Protein AF-A0A420Z8B2-F1 (afdb_monomer_lite)

Sequence (106 aa):
MGGSMMEPVYSLMLQKLREYIHWGWRFVDAAERSADQGDPYSCCMEASWARERLNMALGIYYLMVDLGQEVPREVRGSLWALQRAVMRLYKNCGCWDAWARIGRKI

Secondary structure (DSSP, 8-state):
----THHHHHHHHHHHHHHHHHHHHHHHHHHHHHHHTT-HHHHHHHHHHHHHHHHHHHHHHHHHHHTTPPPPHHHHHHHHHHHHHHHHHHHHTTHHHHHHHHTT--

Foldseek 3Di:
DDDDPVVVVLVVLLVLLVVLLVLLVVLLVQLVVCLVVVNLPSNLVSLVSSVVSLVSNVVSVVVCVVVVHDHDPVSVVSSVVSVVSSVVSCVSSVNVVVVVVVVVVD

pLDDT: mean 89.08, std 14.98, range [45.62, 98.69]

Structure (mmCIF, N/CA/C/O backbone):
data_AF-A0A420Z8B2-F1
#
_entry.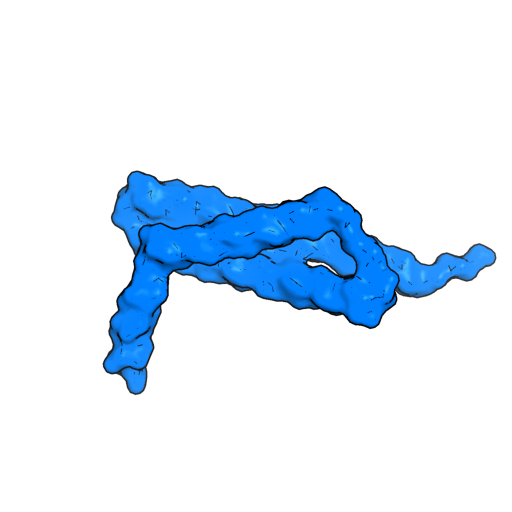id   AF-A0A420Z8B2-F1
#
loop_
_atom_site.group_PDB
_atom_site.id
_atom_site.type_symbol
_atom_site.label_atom_id
_atom_site.label_alt_id
_atom_site.label_comp_id
_atom_site.label_asym_id
_atom_site.label_entity_id
_atom_site.label_seq_id
_atom_site.pdbx_PDB_ins_code
_atom_site.Cartn_x
_atom_site.Cartn_y
_atom_site.Cartn_z
_atom_site.occupancy
_atom_site.B_iso_or_equiv
_atom_site.auth_seq_id
_atom_site.auth_comp_id
_atom_site.auth_asym_id
_atom_site.auth_atom_id
_atom_site.pdbx_PDB_model_num
ATOM 1 N N . MET A 1 1 ? -10.580 -5.616 38.206 1.00 45.62 1 MET A N 1
ATOM 2 C CA . MET A 1 1 ? -9.863 -5.053 37.042 1.00 45.62 1 MET A CA 1
ATOM 3 C C . MET A 1 1 ? -10.131 -5.956 35.846 1.00 45.62 1 MET A C 1
ATOM 5 O O . MET A 1 1 ? -9.443 -6.950 35.681 1.00 45.62 1 MET A O 1
ATOM 9 N N . GLY A 1 2 ? -11.205 -5.692 35.097 1.00 46.91 2 GLY A N 1
ATOM 10 C CA . GLY A 1 2 ? -11.571 -6.456 33.900 1.00 46.91 2 GLY A CA 1
ATOM 11 C C . GLY A 1 2 ? -11.084 -5.722 32.659 1.00 46.91 2 GLY A C 1
ATOM 12 O O . GLY A 1 2 ? -11.826 -4.923 32.101 1.00 46.91 2 GLY A O 1
ATOM 13 N N . GLY A 1 3 ? -9.826 -5.939 32.276 1.00 52.56 3 GLY A N 1
ATOM 14 C CA . GLY A 1 3 ? -9.333 -5.498 30.974 1.00 52.56 3 GLY A CA 1
ATOM 15 C C . GLY A 1 3 ? -10.037 -6.316 29.898 1.00 52.56 3 GLY A C 1
ATOM 16 O O . GLY A 1 3 ? -9.880 -7.535 29.846 1.00 52.56 3 GLY A O 1
ATOM 17 N N . SER A 1 4 ? -10.872 -5.663 29.095 1.00 57.94 4 SER A N 1
ATOM 18 C CA . SER A 1 4 ? -11.556 -6.297 27.971 1.00 57.94 4 SER A CA 1
ATOM 19 C C . SER A 1 4 ? -10.509 -6.822 26.986 1.00 57.94 4 SER A C 1
ATOM 21 O O . SER A 1 4 ? -9.687 -6.052 26.492 1.00 57.94 4 SER A O 1
ATOM 23 N N . MET A 1 5 ? -10.541 -8.121 26.669 1.00 60.94 5 MET A N 1
ATOM 24 C CA . MET A 1 5 ? -9.639 -8.772 25.700 1.00 60.94 5 MET A CA 1
ATOM 25 C C . MET A 1 5 ? -9.622 -8.113 24.302 1.00 60.94 5 MET A C 1
ATOM 27 O O . MET A 1 5 ? -8.775 -8.453 23.480 1.00 60.94 5 MET A O 1
ATOM 31 N N . MET A 1 6 ? -10.523 -7.167 24.025 1.00 66.12 6 MET A N 1
ATOM 32 C CA . MET A 1 6 ? -10.620 -6.435 22.760 1.00 66.12 6 MET A CA 1
ATOM 33 C C . MET A 1 6 ? -9.556 -5.337 22.584 1.00 66.12 6 MET A C 1
ATOM 35 O O . MET A 1 6 ? -9.143 -5.063 21.457 1.00 66.12 6 MET A O 1
ATOM 39 N N . GLU A 1 7 ? -9.071 -4.728 23.669 1.00 74.44 7 GLU A N 1
ATOM 40 C CA . GLU A 1 7 ? -8.098 -3.623 23.609 1.00 74.44 7 GLU A CA 1
ATOM 41 C C . GLU A 1 7 ? -6.707 -4.052 23.071 1.00 74.44 7 GLU A C 1
ATOM 43 O O . GLU A 1 7 ? -6.139 -3.342 22.228 1.00 74.44 7 GLU A O 1
ATOM 48 N N . PRO A 1 8 ? -6.178 -5.243 23.426 1.00 84.25 8 PRO A N 1
ATOM 49 C CA . PRO A 1 8 ? -4.965 -5.786 22.810 1.00 84.25 8 PRO A CA 1
ATOM 50 C C . PRO A 1 8 ? -5.105 -6.071 21.308 1.00 84.25 8 PRO A C 1
ATOM 52 O O . PRO A 1 8 ? -4.168 -5.822 20.549 1.00 84.25 8 PRO A O 1
ATOM 55 N N . VAL A 1 9 ? -6.266 -6.568 20.862 1.00 89.00 9 VAL A N 1
ATOM 56 C CA . VAL A 1 9 ? -6.495 -6.926 19.450 1.00 89.00 9 VAL A CA 1
ATOM 57 C C . VAL A 1 9 ? -6.552 -5.672 18.583 1.00 89.00 9 VAL A C 1
ATOM 59 O O . VAL A 1 9 ? -5.885 -5.616 17.550 1.00 89.00 9 VAL A O 1
ATOM 62 N N . TYR A 1 10 ? -7.272 -4.636 19.026 1.00 92.38 10 TYR A N 1
ATOM 63 C CA . TYR A 1 10 ? -7.290 -3.336 18.350 1.00 92.38 10 TYR A CA 1
ATOM 64 C C . TYR A 1 10 ? -5.879 -2.748 18.216 1.00 92.38 10 TYR A C 1
ATOM 66 O O . TYR A 1 10 ? -5.466 -2.365 17.120 1.00 92.38 10 TYR A O 1
ATOM 74 N N . SER A 1 11 ? -5.116 -2.737 19.313 1.00 94.19 11 SER A N 1
ATOM 75 C CA . SER A 1 11 ? -3.758 -2.181 19.338 1.00 94.19 11 SER A CA 1
ATOM 76 C C . SER A 1 11 ? -2.815 -2.925 18.389 1.00 94.19 11 SER A C 1
ATOM 78 O O . SER A 1 11 ? -2.071 -2.294 17.636 1.00 94.19 11 SER A O 1
ATOM 80 N N . LEU A 1 12 ? -2.892 -4.261 18.361 1.00 95.88 12 LEU A N 1
ATOM 81 C CA . LEU A 1 12 ? -2.105 -5.094 17.452 1.00 95.88 12 LEU A CA 1
ATOM 82 C C . LEU A 1 12 ? -2.481 -4.857 15.982 1.00 95.88 12 LEU A C 1
ATOM 84 O O . LEU A 1 12 ? -1.595 -4.694 15.142 1.00 95.88 12 LEU A O 1
ATOM 88 N N . MET A 1 13 ? -3.778 -4.806 15.660 1.00 97.44 13 MET A N 1
ATOM 89 C CA . MET A 1 13 ? -4.241 -4.527 14.297 1.00 97.44 13 MET A CA 1
ATOM 90 C C . MET A 1 13 ? -3.784 -3.144 13.834 1.00 97.44 13 MET A C 1
ATOM 92 O O . MET A 1 13 ? -3.228 -3.014 12.746 1.00 97.44 13 MET A O 1
ATOM 96 N N . LEU A 1 14 ? -3.936 -2.118 14.675 1.00 97.62 14 LEU A N 1
ATOM 97 C CA . LEU A 1 14 ? -3.498 -0.765 14.347 1.00 97.62 14 LEU A CA 1
ATOM 98 C C . LEU A 1 14 ? -1.976 -0.686 14.155 1.00 97.62 14 LEU A C 1
ATOM 100 O O . LEU A 1 14 ? -1.507 -0.013 13.234 1.00 97.62 14 LEU A O 1
ATOM 104 N N . GLN A 1 15 ? -1.200 -1.391 14.982 1.00 97.94 15 GLN A N 1
ATOM 105 C CA . GLN A 1 15 ? 0.248 -1.502 14.816 1.00 97.94 15 GLN A CA 1
ATOM 106 C C . GLN A 1 15 ? 0.601 -2.137 13.466 1.00 97.94 15 GLN A C 1
ATOM 108 O O . GLN A 1 15 ? 1.410 -1.580 12.723 1.00 97.94 15 GLN A O 1
ATOM 113 N N . LYS A 1 16 ? -0.033 -3.261 13.113 1.00 98.44 16 LYS A N 1
ATOM 114 C CA . LYS A 1 16 ? 0.213 -3.952 11.841 1.00 98.44 16 LYS A CA 1
ATOM 115 C C . LYS A 1 16 ? -0.228 -3.143 10.629 1.00 98.44 16 LYS A C 1
ATOM 117 O O . LYS A 1 16 ? 0.491 -3.106 9.634 1.00 98.44 16 LYS A O 1
ATOM 122 N N . LEU A 1 17 ? -1.339 -2.418 10.729 1.00 98.56 17 LEU A N 1
ATOM 123 C CA . LEU A 1 17 ? -1.771 -1.479 9.700 1.00 98.56 17 LEU A CA 1
ATOM 124 C C . LEU A 1 17 ? -0.700 -0.411 9.439 1.00 98.56 17 LEU A C 1
ATOM 126 O O . LEU A 1 17 ? -0.310 -0.193 8.293 1.00 98.56 17 LEU A O 1
ATOM 130 N N . ARG A 1 18 ? -0.179 0.223 10.499 1.00 98.62 18 ARG A N 1
ATOM 131 C CA . ARG A 1 18 ? 0.898 1.223 10.388 1.00 98.62 18 ARG A CA 1
ATOM 132 C C . ARG A 1 18 ? 2.174 0.619 9.800 1.00 98.62 18 ARG A C 1
ATOM 134 O O . ARG A 1 18 ? 2.794 1.240 8.941 1.00 98.62 18 ARG A O 1
ATOM 141 N N . GLU A 1 19 ? 2.540 -0.585 10.228 1.00 98.56 19 GLU A N 1
ATOM 142 C CA . GLU A 1 19 ? 3.721 -1.301 9.741 1.00 98.56 19 GLU A CA 1
ATOM 143 C C . GLU A 1 19 ? 3.632 -1.587 8.234 1.00 98.56 19 GLU A C 1
ATOM 145 O O . GLU A 1 19 ? 4.564 -1.271 7.493 1.00 98.56 19 GLU A O 1
ATOM 150 N N . TYR A 1 20 ? 2.505 -2.113 7.747 1.00 98.69 20 TYR A N 1
ATOM 151 C CA . TYR A 1 20 ? 2.339 -2.379 6.317 1.00 98.69 20 TYR A CA 1
ATOM 152 C C . TYR A 1 20 ? 2.258 -1.106 5.477 1.00 98.69 20 TYR A C 1
ATOM 154 O O . TYR A 1 20 ? 2.808 -1.083 4.378 1.00 98.69 20 TYR A O 1
ATOM 162 N N . ILE A 1 21 ? 1.649 -0.031 5.990 1.00 98.69 21 ILE A N 1
ATOM 163 C CA . ILE A 1 21 ? 1.680 1.276 5.316 1.00 98.69 21 ILE A CA 1
ATOM 164 C C . ILE A 1 21 ? 3.124 1.780 5.200 1.00 98.69 21 ILE A C 1
ATOM 166 O O . ILE A 1 21 ? 3.533 2.214 4.125 1.00 98.69 21 ILE A O 1
ATOM 170 N N . HIS A 1 22 ? 3.907 1.691 6.279 1.00 98.56 22 HIS A N 1
ATOM 171 C CA . HIS A 1 22 ? 5.312 2.096 6.281 1.00 98.56 22 HIS A CA 1
ATOM 172 C C . HIS A 1 22 ? 6.136 1.304 5.257 1.00 98.56 22 HIS A C 1
ATOM 174 O O . HIS A 1 22 ? 6.826 1.897 4.430 1.00 98.56 22 HIS A O 1
ATOM 180 N N . TRP A 1 23 ? 6.030 -0.028 5.263 1.00 98.50 23 TRP A N 1
ATOM 181 C CA . TRP A 1 23 ? 6.727 -0.863 4.284 1.00 98.50 23 TRP A CA 1
ATOM 182 C C . TRP A 1 23 ? 6.259 -0.606 2.853 1.00 98.50 23 TRP A C 1
ATOM 184 O O . TRP A 1 23 ? 7.091 -0.565 1.952 1.00 98.50 23 TRP A O 1
ATOM 194 N N . GLY A 1 24 ? 4.961 -0.378 2.641 1.00 98.31 24 GLY A N 1
ATOM 195 C CA . GLY A 1 24 ? 4.427 0.002 1.336 1.00 98.31 24 GLY A CA 1
ATOM 196 C C . GLY A 1 24 ? 5.109 1.249 0.776 1.00 98.31 24 GLY A C 1
ATOM 197 O O . GLY A 1 24 ? 5.544 1.231 -0.371 1.00 98.31 24 GLY A O 1
ATOM 198 N N . TRP A 1 25 ? 5.287 2.291 1.594 1.00 98.50 25 TRP A N 1
ATOM 199 C CA . TRP A 1 25 ? 6.013 3.499 1.187 1.00 98.50 25 TRP A CA 1
ATOM 200 C C . TRP A 1 25 ? 7.489 3.242 0.883 1.00 98.50 25 TRP A C 1
ATOM 202 O O . TRP A 1 25 ? 7.991 3.728 -0.123 1.00 98.50 25 TRP A O 1
ATOM 212 N N . ARG A 1 26 ? 8.175 2.407 1.673 1.00 98.56 26 ARG A N 1
ATOM 213 C CA . ARG A 1 26 ? 9.575 2.054 1.378 1.00 98.56 26 ARG A CA 1
ATOM 214 C C . ARG A 1 26 ? 9.746 1.411 -0.002 1.00 98.56 26 ARG A C 1
ATOM 216 O O . ARG A 1 26 ? 10.740 1.683 -0.674 1.00 98.56 26 ARG A O 1
ATOM 223 N N . PHE A 1 27 ? 8.795 0.572 -0.412 1.00 98.31 27 PHE A N 1
ATOM 224 C CA . PHE A 1 27 ? 8.789 -0.049 -1.737 1.00 98.31 27 PHE A CA 1
ATOM 225 C C . PHE A 1 27 ? 8.379 0.925 -2.846 1.00 98.31 27 PHE A C 1
ATOM 227 O O . PHE A 1 27 ? 8.925 0.846 -3.943 1.00 98.31 27 PHE A O 1
ATOM 234 N N . VAL A 1 28 ? 7.484 1.880 -2.560 1.00 98.06 28 VAL A N 1
ATOM 235 C CA . VAL A 1 28 ? 7.190 2.988 -3.484 1.00 98.06 28 VAL A CA 1
ATOM 236 C C . VAL A 1 28 ? 8.472 3.754 -3.808 1.00 98.06 28 VAL A C 1
ATOM 238 O O . VAL A 1 28 ? 8.834 3.858 -4.976 1.00 98.06 28 VAL A O 1
ATOM 241 N N . ASP A 1 29 ? 9.211 4.187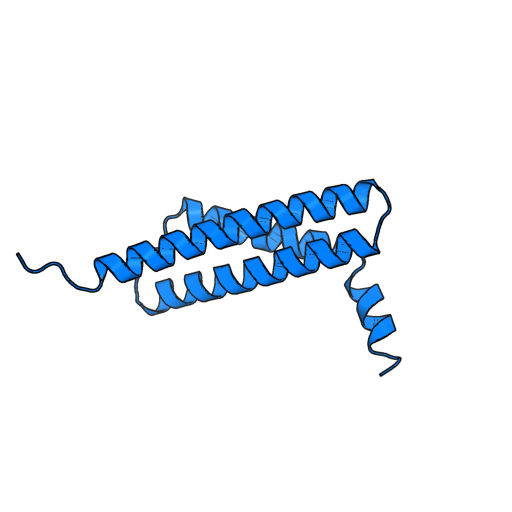 -2.784 1.00 98.31 29 ASP A N 1
ATOM 242 C CA . ASP A 1 29 ? 10.449 4.947 -2.974 1.00 98.31 29 ASP A CA 1
ATOM 243 C C . ASP A 1 29 ? 11.513 4.134 -3.736 1.00 98.31 29 ASP A C 1
ATOM 245 O O . ASP A 1 29 ? 12.301 4.678 -4.509 1.00 98.31 29 ASP A O 1
ATOM 249 N N . ALA A 1 30 ? 11.577 2.817 -3.507 1.00 97.88 30 ALA A N 1
ATOM 250 C CA . ALA A 1 30 ? 12.493 1.925 -4.221 1.00 97.88 30 ALA A CA 1
ATOM 251 C C . ALA A 1 30 ? 12.120 1.761 -5.702 1.00 97.88 30 ALA A C 1
ATOM 253 O O . ALA A 1 30 ? 13.004 1.774 -6.564 1.00 97.88 30 ALA A O 1
ATOM 254 N N . ALA A 1 31 ? 10.824 1.661 -6.000 1.00 96.44 31 ALA A N 1
ATOM 255 C CA . ALA A 1 31 ? 10.325 1.592 -7.365 1.00 96.44 31 ALA A CA 1
ATOM 256 C C . ALA A 1 31 ? 10.600 2.897 -8.126 1.00 96.44 31 ALA A C 1
ATOM 258 O O . ALA A 1 31 ? 11.085 2.839 -9.253 1.00 96.44 31 ALA A O 1
ATOM 259 N N . GLU A 1 32 ? 10.370 4.059 -7.503 1.00 96.31 32 GLU A N 1
ATOM 260 C CA . GLU A 1 32 ? 10.674 5.367 -8.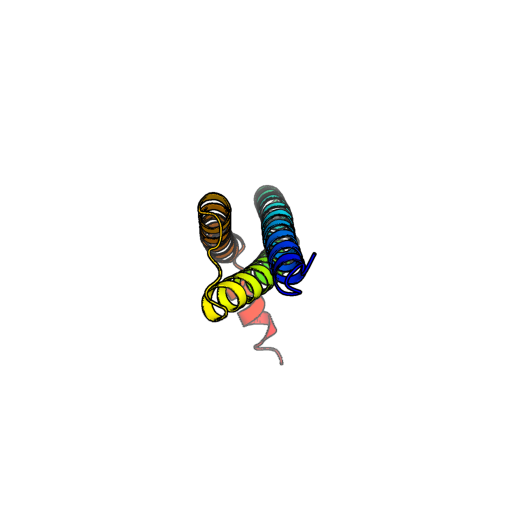104 1.00 96.31 32 GLU A CA 1
ATOM 261 C C . GLU A 1 32 ? 12.169 5.498 -8.421 1.00 96.31 32 GLU A C 1
ATOM 263 O O . GLU A 1 32 ? 12.530 5.780 -9.560 1.00 96.31 32 GLU A O 1
ATOM 268 N N . ARG A 1 33 ? 13.054 5.148 -7.475 1.00 97.75 33 ARG A N 1
ATOM 269 C CA . ARG A 1 33 ? 14.507 5.140 -7.730 1.00 97.75 33 ARG A CA 1
ATOM 270 C C . ARG A 1 33 ? 14.915 4.208 -8.869 1.00 97.75 33 ARG A C 1
ATOM 272 O O . ARG A 1 33 ? 15.869 4.514 -9.579 1.00 97.75 33 ARG A O 1
ATOM 279 N N . SER A 1 34 ? 14.250 3.064 -9.012 1.00 96.00 34 SER A N 1
ATOM 280 C CA . SER A 1 34 ? 14.532 2.114 -10.096 1.00 96.00 34 SER A CA 1
ATOM 281 C C . SER A 1 34 ? 14.053 2.653 -11.447 1.00 96.00 34 SER A C 1
ATOM 283 O O . SER A 1 34 ? 14.751 2.503 -12.448 1.00 96.00 34 SER A O 1
ATOM 285 N N . ALA A 1 35 ? 12.902 3.338 -11.470 1.00 91.44 35 ALA A N 1
ATOM 286 C CA . ALA A 1 35 ? 12.406 4.040 -12.652 1.00 91.44 35 ALA A CA 1
ATOM 287 C C . ALA A 1 35 ? 13.395 5.116 -13.117 1.00 91.44 35 ALA A C 1
ATOM 289 O O . ALA A 1 35 ? 13.745 5.155 -14.295 1.00 91.44 35 ALA A O 1
ATOM 290 N N . ASP A 1 36 ? 13.884 5.936 -12.184 1.00 94.75 36 ASP A N 1
ATOM 291 C CA . ASP A 1 36 ? 14.835 7.018 -12.462 1.00 94.75 36 ASP A CA 1
ATOM 292 C C . ASP A 1 36 ? 16.177 6.494 -12.996 1.00 94.75 36 ASP A C 1
ATOM 294 O O . ASP A 1 36 ? 16.841 7.157 -13.792 1.00 94.75 36 ASP A O 1
ATOM 298 N N . GLN A 1 37 ? 16.566 5.279 -12.600 1.00 95.69 37 GLN A N 1
ATOM 299 C CA . GLN A 1 37 ? 17.759 4.586 -13.100 1.00 95.69 37 GLN A CA 1
ATOM 300 C C . GLN A 1 37 ? 17.541 3.886 -14.449 1.00 95.69 37 GLN A C 1
ATOM 302 O O . GLN A 1 37 ? 18.483 3.324 -15.005 1.00 95.69 37 GLN A O 1
ATOM 307 N N . GLY A 1 38 ? 16.318 3.902 -14.988 1.00 91.56 38 GLY A N 1
ATOM 308 C CA . GLY A 1 38 ? 15.984 3.191 -16.219 1.00 91.56 38 GLY A CA 1
A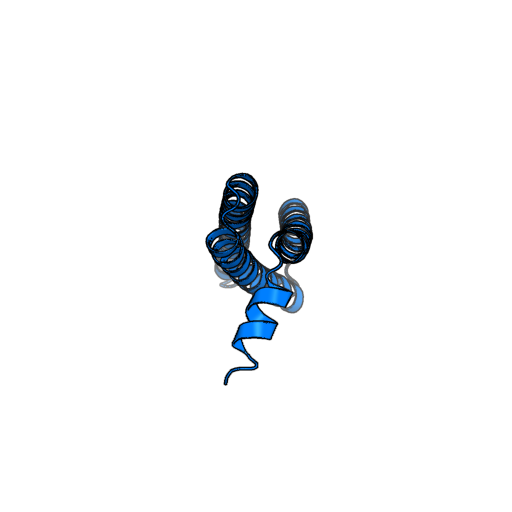TOM 309 C C . GLY A 1 38 ? 16.005 1.668 -16.067 1.00 91.56 38 GLY A C 1
ATOM 310 O O . GLY A 1 38 ? 16.233 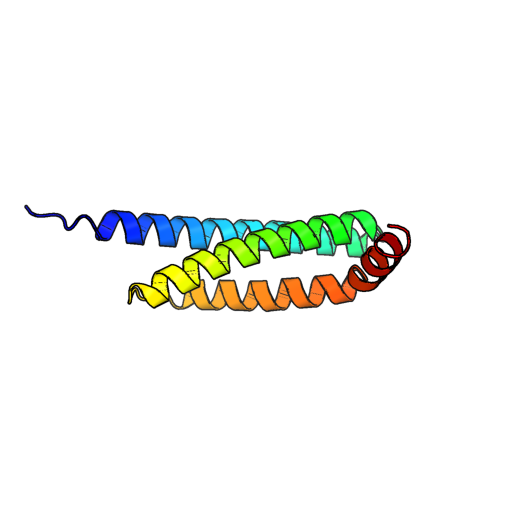0.972 -17.056 1.00 91.56 38 GLY A O 1
ATOM 311 N N . ASP A 1 39 ? 15.764 1.145 -14.858 1.00 91.69 39 ASP A N 1
ATOM 312 C CA . ASP A 1 39 ? 15.632 -0.289 -14.580 1.00 91.69 39 ASP A CA 1
ATOM 313 C C . ASP A 1 39 ? 14.145 -0.679 -14.439 1.00 91.69 39 ASP A C 1
ATOM 315 O O . ASP A 1 39 ? 13.589 -0.697 -13.331 1.00 91.69 39 ASP A O 1
ATOM 319 N N . PRO A 1 40 ? 13.458 -0.998 -15.554 1.00 87.62 40 PRO A N 1
ATOM 320 C CA . PRO A 1 40 ? 12.035 -1.326 -15.532 1.00 87.62 40 PRO A CA 1
ATOM 321 C C . PRO A 1 40 ? 11.740 -2.648 -14.814 1.00 87.62 40 PRO A C 1
ATOM 323 O O . PRO A 1 40 ? 10.632 -2.828 -14.304 1.00 87.62 40 PRO A O 1
ATOM 326 N N . TYR A 1 41 ? 12.702 -3.575 -14.755 1.00 88.44 41 TYR A N 1
ATOM 327 C CA . TYR A 1 41 ? 12.507 -4.851 -14.072 1.00 88.44 41 TYR A CA 1
ATOM 328 C C . TYR A 1 41 ? 12.440 -4.634 -12.561 1.00 88.44 41 TYR A C 1
ATOM 330 O O . TYR A 1 41 ? 11.444 -5.009 -11.933 1.00 88.44 41 TYR A O 1
ATOM 338 N N . SER A 1 42 ? 13.441 -3.956 -11.994 1.00 93.00 42 SER A N 1
ATOM 339 C CA . SER A 1 42 ? 13.455 -3.628 -10.565 1.00 93.00 42 SER A CA 1
ATOM 340 C C . SER A 1 42 ? 12.292 -2.706 -10.195 1.00 93.00 42 SER A C 1
ATOM 342 O O . SER A 1 42 ? 11.619 -2.961 -9.200 1.00 93.00 42 SER A O 1
ATOM 344 N N . CYS A 1 43 ? 11.944 -1.732 -11.049 1.00 94.06 43 CYS A N 1
ATOM 345 C CA . CYS A 1 43 ? 10.747 -0.892 -10.874 1.00 94.06 43 CYS A CA 1
ATOM 346 C C . CYS A 1 43 ? 9.487 -1.742 -10.664 1.00 94.06 43 CYS A C 1
ATOM 348 O O . CYS A 1 43 ? 8.735 -1.529 -9.713 1.00 94.06 43 CYS A O 1
ATOM 350 N N . CYS A 1 44 ? 9.268 -2.750 -11.515 1.00 92.75 44 CYS A N 1
ATOM 351 C CA . CYS A 1 44 ? 8.089 -3.604 -11.424 1.00 92.75 44 CYS A CA 1
ATOM 352 C C . CYS A 1 44 ? 8.106 -4.594 -10.266 1.00 92.75 44 CYS A C 1
ATOM 354 O O . CYS A 1 44 ? 7.040 -4.892 -9.714 1.00 92.75 44 CYS A O 1
ATOM 356 N N . MET A 1 45 ? 9.280 -5.093 -9.889 1.00 94.00 45 MET A N 1
ATOM 357 C CA . MET A 1 45 ? 9.430 -5.923 -8.697 1.00 94.00 45 MET A CA 1
ATOM 358 C C . MET A 1 45 ? 9.073 -5.127 -7.440 1.00 94.00 45 MET A C 1
ATOM 360 O O . MET A 1 45 ? 8.200 -5.544 -6.679 1.00 94.00 45 MET A O 1
ATOM 364 N N . GLU A 1 46 ? 9.657 -3.943 -7.268 1.00 96.50 46 GLU A N 1
ATOM 365 C CA . GLU A 1 46 ? 9.400 -3.085 -6.109 1.00 96.50 46 GLU A CA 1
ATOM 366 C C . GLU A 1 46 ? 7.954 -2.571 -6.082 1.00 96.50 46 GLU A C 1
ATOM 368 O O . GLU A 1 46 ? 7.295 -2.610 -5.041 1.00 96.50 46 GLU A O 1
ATOM 373 N N . ALA A 1 47 ? 7.389 -2.194 -7.235 1.00 94.75 47 ALA A N 1
ATOM 374 C CA . ALA A 1 47 ? 5.973 -1.838 -7.330 1.00 94.75 47 ALA A CA 1
ATOM 375 C C . ALA A 1 47 ? 5.060 -3.002 -6.899 1.00 94.75 47 ALA A C 1
ATOM 377 O O . ALA A 1 47 ? 4.043 -2.778 -6.235 1.00 94.75 47 ALA A O 1
ATOM 378 N N . SER A 1 48 ? 5.431 -4.247 -7.217 1.00 94.56 48 SER A N 1
ATOM 379 C CA . SER A 1 48 ? 4.675 -5.435 -6.805 1.00 94.56 48 SER A CA 1
ATOM 380 C C . SER A 1 48 ? 4.719 -5.668 -5.301 1.00 94.56 48 SER A C 1
ATOM 382 O O . SER A 1 48 ? 3.667 -5.900 -4.699 1.00 94.56 48 SER A O 1
ATOM 384 N N . TRP A 1 49 ? 5.880 -5.487 -4.670 1.00 96.88 49 TRP A N 1
ATOM 385 C CA . TRP A 1 49 ? 5.983 -5.506 -3.211 1.00 96.88 49 TRP A CA 1
ATOM 386 C C . TRP A 1 49 ? 5.165 -4.386 -2.565 1.00 96.88 49 TRP A C 1
ATOM 388 O O . TRP A 1 49 ? 4.438 -4.634 -1.601 1.00 96.88 49 TRP A O 1
ATOM 398 N N . ALA A 1 50 ? 5.193 -3.172 -3.124 1.00 97.38 50 ALA A N 1
ATOM 399 C CA . ALA A 1 50 ? 4.378 -2.058 -2.638 1.00 97.38 50 ALA A CA 1
ATOM 400 C C . ALA A 1 50 ? 2.874 -2.388 -2.676 1.00 97.38 50 ALA A C 1
ATOM 402 O O . ALA A 1 50 ? 2.148 -2.117 -1.715 1.00 97.38 50 ALA A O 1
ATOM 403 N N . ARG A 1 51 ? 2.402 -3.032 -3.754 1.00 96.38 51 ARG A N 1
ATOM 404 C CA . ARG A 1 51 ? 1.009 -3.489 -3.887 1.00 96.38 51 ARG A CA 1
ATOM 405 C C . ARG A 1 51 ? 0.654 -4.590 -2.898 1.00 96.38 51 ARG A C 1
ATOM 407 O O . ARG A 1 51 ? -0.441 -4.558 -2.342 1.00 96.38 51 ARG A O 1
ATOM 414 N N . GLU A 1 52 ? 1.541 -5.548 -2.665 1.00 97.25 52 GLU A N 1
ATOM 415 C CA . GLU A 1 52 ? 1.299 -6.597 -1.675 1.00 97.25 52 GLU A CA 1
ATOM 416 C C . GLU A 1 52 ? 1.110 -6.000 -0.274 1.00 97.25 52 GLU A C 1
ATOM 418 O O . GLU A 1 52 ? 0.124 -6.302 0.403 1.00 97.25 52 GLU A O 1
ATOM 423 N N . ARG A 1 53 ? 1.989 -5.073 0.134 1.00 98.44 53 ARG A N 1
ATOM 424 C CA . ARG A 1 53 ? 1.865 -4.373 1.424 1.00 98.44 53 ARG A CA 1
ATOM 425 C C . ARG A 1 53 ? 0.601 -3.529 1.510 1.00 98.44 53 ARG A C 1
ATOM 427 O O . ARG A 1 53 ? -0.067 -3.545 2.541 1.00 98.44 53 ARG A O 1
ATOM 434 N N . LEU A 1 54 ? 0.231 -2.849 0.426 1.00 98.38 54 LEU A N 1
ATOM 435 C CA . LEU A 1 54 ? -1.037 -2.131 0.336 1.00 98.38 54 LEU A CA 1
ATOM 436 C C . LEU A 1 54 ? -2.238 -3.068 0.531 1.00 98.38 54 LEU A C 1
ATOM 438 O O . LEU A 1 54 ? -3.143 -2.730 1.287 1.00 98.38 54 LEU A O 1
ATOM 442 N N . ASN A 1 55 ? -2.253 -4.240 -0.107 1.00 98.44 55 ASN A N 1
ATOM 443 C CA . ASN A 1 55 ? -3.345 -5.205 0.041 1.00 98.44 55 ASN A CA 1
ATOM 444 C C . ASN A 1 55 ? -3.448 -5.730 1.482 1.00 98.44 55 ASN A C 1
ATOM 446 O O . ASN A 1 55 ? -4.551 -5.814 2.018 1.00 98.44 55 ASN A O 1
ATOM 450 N N . MET A 1 56 ? -2.316 -6.027 2.131 1.00 98.62 56 MET A N 1
ATOM 451 C CA . MET A 1 56 ? -2.287 -6.414 3.550 1.00 98.62 56 MET A CA 1
ATOM 452 C C . MET A 1 56 ? -2.826 -5.293 4.453 1.00 98.62 56 MET A C 1
ATOM 454 O O . MET A 1 56 ? -3.637 -5.546 5.344 1.00 98.62 56 MET A O 1
ATOM 458 N N . ALA A 1 57 ? -2.426 -4.044 4.195 1.00 98.56 57 ALA A N 1
ATOM 459 C CA . ALA A 1 57 ? -2.916 -2.878 4.925 1.00 98.56 57 ALA A CA 1
ATOM 460 C C . ALA A 1 57 ? -4.429 -2.665 4.727 1.00 98.56 57 ALA A C 1
ATOM 462 O O . ALA A 1 57 ? -5.150 -2.446 5.699 1.00 98.56 57 ALA A O 1
ATOM 463 N N . LEU A 1 58 ? -4.929 -2.782 3.493 1.00 98.56 58 LEU A N 1
ATOM 464 C CA . LEU A 1 58 ? -6.361 -2.706 3.190 1.00 98.56 58 LEU A CA 1
ATOM 465 C C . LEU A 1 58 ? -7.146 -3.821 3.889 1.00 98.56 58 LEU A C 1
ATOM 467 O O . LEU A 1 58 ? -8.200 -3.545 4.450 1.00 98.56 58 LEU A O 1
ATOM 471 N N . GLY A 1 59 ? -6.620 -5.049 3.918 1.00 98.25 59 GLY A N 1
ATOM 472 C CA . GLY A 1 59 ? -7.245 -6.169 4.625 1.00 98.25 59 GLY A CA 1
ATOM 473 C C . GLY A 1 59 ? -7.447 -5.887 6.115 1.00 98.25 59 GLY A C 1
ATOM 474 O O . GLY A 1 59 ? -8.544 -6.078 6.633 1.00 98.25 59 GLY A O 1
ATOM 475 N N . ILE A 1 60 ? -6.426 -5.353 6.795 1.00 98.25 60 ILE A N 1
ATOM 476 C CA . ILE A 1 60 ? -6.556 -4.953 8.205 1.00 98.25 60 ILE A CA 1
ATOM 477 C C . ILE A 1 60 ? -7.519 -3.778 8.360 1.00 98.25 60 ILE A C 1
ATOM 479 O O . ILE A 1 60 ? -8.348 -3.794 9.264 1.00 98.25 60 ILE A O 1
ATOM 483 N N . TYR A 1 61 ? -7.429 -2.767 7.493 1.00 98.50 61 TYR A N 1
ATOM 484 C CA . TYR A 1 61 ? -8.331 -1.619 7.535 1.00 98.50 61 TYR A CA 1
ATOM 485 C C . TYR A 1 61 ? -9.801 -2.050 7.455 1.00 98.50 61 TYR A C 1
ATOM 487 O O . TYR A 1 61 ? -10.596 -1.632 8.294 1.00 98.50 61 TYR A O 1
ATOM 495 N N . TYR A 1 62 ? -10.151 -2.910 6.496 1.00 98.12 62 TYR A N 1
ATOM 496 C CA . TYR A 1 62 ? -11.518 -3.406 6.351 1.00 98.12 62 TYR A CA 1
ATOM 497 C C . TYR A 1 62 ? -11.944 -4.272 7.534 1.00 98.12 62 TYR A C 1
ATOM 499 O O . TYR A 1 62 ? -13.028 -4.055 8.058 1.00 98.12 62 TYR A O 1
ATOM 507 N N . LEU A 1 63 ? -11.070 -5.147 8.041 1.00 97.00 63 LEU A N 1
ATOM 508 C CA . LEU A 1 63 ? -11.364 -5.921 9.250 1.00 97.00 63 LEU A CA 1
ATOM 509 C C . LEU A 1 63 ? -11.651 -5.017 10.461 1.00 97.00 63 LEU A C 1
ATOM 511 O O . LEU A 1 63 ? -12.585 -5.271 11.216 1.00 97.00 63 LEU A O 1
ATOM 515 N N . MET A 1 64 ? -10.870 -3.949 10.653 1.00 96.25 64 MET A N 1
ATOM 516 C CA . MET A 1 64 ? -11.109 -2.980 11.727 1.00 96.25 64 MET A CA 1
ATOM 517 C C . MET A 1 64 ? -12.469 -2.291 11.560 1.00 96.25 64 MET A C 1
ATOM 519 O O . MET A 1 64 ? -13.213 -2.184 12.532 1.00 96.25 64 MET A O 1
ATOM 523 N N . VAL A 1 65 ? -12.812 -1.872 10.339 1.00 95.88 65 VAL A N 1
ATOM 524 C CA . VAL A 1 65 ? -14.108 -1.247 10.030 1.00 95.88 65 VAL A CA 1
ATOM 525 C C . VAL A 1 65 ? -15.272 -2.214 10.273 1.00 95.88 65 VAL A C 1
ATOM 527 O O . VAL A 1 65 ? -16.246 -1.821 10.910 1.00 95.88 65 VAL A O 1
ATOM 530 N N . ASP A 1 66 ? -15.156 -3.472 9.844 1.00 96.75 66 ASP A N 1
ATOM 531 C CA . ASP A 1 66 ? -16.188 -4.504 10.023 1.00 96.75 66 ASP A CA 1
ATOM 532 C C . ASP A 1 66 ? -16.431 -4.830 11.506 1.00 96.75 66 ASP A C 1
ATOM 534 O O . ASP A 1 66 ? -17.555 -5.107 11.919 1.00 96.75 66 ASP A O 1
ATOM 538 N N . LEU A 1 67 ? -15.389 -4.727 12.337 1.00 94.00 67 LEU A N 1
ATOM 539 C CA . LEU A 1 67 ? -15.473 -4.858 13.796 1.00 94.00 67 LEU A CA 1
ATOM 540 C C . LEU A 1 67 ? -15.959 -3.575 14.502 1.00 94.00 67 LEU A C 1
ATOM 542 O O . LEU A 1 67 ? -15.886 -3.483 15.732 1.00 94.00 67 LEU A O 1
ATOM 546 N N . GLY A 1 68 ? -16.407 -2.566 13.748 1.00 94.75 68 GLY A N 1
ATOM 547 C CA . GLY A 1 68 ? -16.868 -1.279 14.272 1.00 94.75 68 GLY A CA 1
ATOM 548 C C . GLY A 1 68 ? -15.766 -0.436 14.919 1.00 94.75 68 GLY A C 1
ATOM 549 O O . GLY A 1 68 ? -16.066 0.469 15.696 1.00 94.75 68 GLY A O 1
ATOM 550 N N . GLN A 1 69 ? -14.494 -0.736 14.644 1.00 94.19 69 GLN A N 1
ATOM 551 C CA . GLN A 1 69 ? -13.353 -0.019 15.209 1.00 94.19 69 GLN A CA 1
ATOM 552 C C . GLN A 1 69 ? -13.047 1.233 14.385 1.00 94.19 69 GLN A C 1
ATOM 554 O O . GLN A 1 69 ? -12.934 1.186 13.157 1.00 94.19 69 GLN A O 1
ATOM 559 N N . GLU A 1 70 ? -12.844 2.364 15.060 1.00 95.00 70 GLU A N 1
ATOM 560 C CA . GLU A 1 70 ? -12.422 3.585 14.383 1.00 95.00 70 GLU A CA 1
ATOM 561 C C . GLU A 1 70 ? -10.922 3.540 14.067 1.00 95.00 70 GLU A C 1
ATOM 563 O O . GLU A 1 70 ? -10.078 3.398 14.948 1.00 95.00 70 GLU A O 1
ATOM 568 N N . VAL A 1 71 ? -10.575 3.709 12.789 1.00 97.00 71 VAL A N 1
ATOM 569 C CA . VAL A 1 71 ? -9.179 3.862 12.365 1.00 97.00 71 VAL A CA 1
ATOM 570 C C . VAL A 1 71 ? -8.792 5.346 12.410 1.00 97.00 71 VAL A C 1
ATOM 572 O O . VAL A 1 71 ? -9.467 6.166 11.764 1.00 97.00 71 VAL A O 1
ATOM 575 N N . PRO A 1 72 ? -7.680 5.713 13.082 1.00 97.75 72 PRO A N 1
ATOM 576 C CA . PRO A 1 72 ? -7.231 7.098 13.172 1.00 97.75 72 PRO A CA 1
ATOM 577 C C . PRO A 1 72 ? -7.128 7.777 11.801 1.00 97.75 72 PRO A C 1
ATOM 579 O O . PRO A 1 72 ? -6.714 7.173 10.802 1.00 97.75 72 PRO A O 1
ATOM 582 N N . ARG A 1 73 ? -7.542 9.046 11.729 1.00 97.69 73 ARG A N 1
ATOM 583 C CA . ARG A 1 73 ? -7.659 9.795 10.467 1.00 97.69 73 ARG A CA 1
ATOM 584 C C . ARG A 1 73 ? -6.328 9.886 9.722 1.00 97.69 73 ARG A C 1
ATOM 586 O O . ARG A 1 73 ? -6.313 9.786 8.497 1.00 97.69 73 ARG A O 1
ATOM 593 N N . GLU A 1 74 ? -5.221 10.048 10.434 1.00 97.81 74 GLU A N 1
ATOM 594 C CA . GLU A 1 74 ? -3.875 10.116 9.868 1.00 97.81 74 GLU A CA 1
ATOM 595 C C . GLU A 1 74 ? -3.438 8.787 9.233 1.00 97.81 74 GLU A C 1
ATOM 597 O O . GLU A 1 74 ? -2.786 8.775 8.185 1.00 97.81 74 GLU A O 1
ATOM 602 N N . VAL A 1 75 ? -3.870 7.661 9.809 1.00 98.19 75 VAL A N 1
ATOM 603 C CA . VAL A 1 75 ? -3.596 6.321 9.273 1.00 98.19 75 VAL A CA 1
ATOM 604 C C . VAL A 1 75 ? -4.429 6.081 8.017 1.00 98.19 75 VAL A C 1
ATOM 606 O O . VAL A 1 75 ? -3.879 5.674 6.994 1.00 98.19 75 VAL A O 1
ATOM 609 N N . ARG A 1 76 ? -5.724 6.433 8.041 1.00 97.94 76 ARG A N 1
ATOM 610 C CA . ARG A 1 76 ? -6.587 6.417 6.843 1.00 97.94 76 ARG A CA 1
ATOM 611 C C . ARG A 1 76 ? -6.010 7.280 5.720 1.00 97.94 76 ARG A C 1
ATOM 613 O O . ARG A 1 76 ? -5.931 6.837 4.579 1.00 97.94 76 ARG A O 1
ATOM 620 N N . GLY A 1 77 ? -5.576 8.499 6.041 1.00 98.00 77 GLY A N 1
ATOM 621 C CA . GLY A 1 77 ? -4.955 9.414 5.080 1.00 98.00 77 GLY A CA 1
ATOM 622 C C . GLY A 1 77 ? -3.712 8.814 4.421 1.00 98.00 77 GLY A C 1
ATOM 623 O O . GLY A 1 77 ? -3.596 8.836 3.194 1.00 98.00 77 GLY A O 1
ATOM 624 N N . SER A 1 78 ? -2.831 8.217 5.227 1.00 98.25 78 SER A N 1
ATOM 625 C CA . SER A 1 78 ? -1.607 7.556 4.758 1.00 98.25 78 SER A CA 1
ATOM 626 C C . SER A 1 78 ? -1.898 6.332 3.885 1.00 98.25 78 SER A C 1
ATOM 628 O O . SER A 1 78 ? -1.248 6.153 2.856 1.00 98.25 78 SER A O 1
ATOM 630 N N . LEU A 1 79 ? -2.907 5.528 4.242 1.00 98.56 79 LEU A N 1
ATOM 631 C CA . LEU A 1 79 ? -3.343 4.363 3.466 1.00 98.56 79 LEU A CA 1
ATOM 632 C C . LEU A 1 79 ? -3.852 4.761 2.075 1.00 98.56 79 LEU A C 1
ATOM 634 O O . LEU A 1 79 ? -3.427 4.200 1.067 1.00 98.56 79 LEU A O 1
ATOM 638 N N . TRP A 1 80 ? -4.718 5.773 1.999 1.00 98.31 80 TRP A N 1
ATOM 639 C CA . TRP A 1 80 ? -5.243 6.245 0.716 1.00 98.31 80 TRP A CA 1
ATOM 640 C C . TRP A 1 80 ? -4.181 6.926 -0.146 1.00 98.31 80 TRP A C 1
ATOM 642 O O . TRP A 1 80 ? -4.209 6.816 -1.374 1.00 98.31 80 TRP A O 1
ATOM 652 N N . ALA A 1 81 ? -3.235 7.634 0.474 1.00 98.50 81 ALA A N 1
ATOM 653 C CA . ALA A 1 81 ? -2.090 8.190 -0.236 1.00 98.50 81 ALA A CA 1
ATOM 654 C C . ALA A 1 81 ? -1.211 7.081 -0.833 1.00 98.50 81 ALA A C 1
ATOM 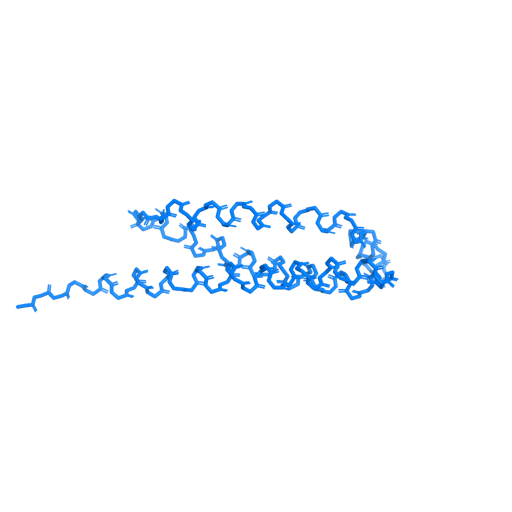656 O O . ALA A 1 81 ? -0.875 7.158 -2.017 1.00 98.50 81 ALA A O 1
ATOM 657 N N . LEU A 1 82 ? -0.933 6.026 -0.059 1.00 98.50 82 LEU A N 1
ATOM 658 C CA . LEU A 1 82 ? -0.199 4.852 -0.524 1.00 98.50 82 LEU A CA 1
ATOM 659 C C . LEU A 1 82 ? -0.923 4.163 -1.689 1.00 98.50 82 LEU A C 1
ATOM 661 O O . LEU A 1 82 ? -0.298 3.881 -2.707 1.00 98.50 82 LEU A O 1
ATOM 665 N N . GLN A 1 83 ? -2.244 3.962 -1.597 1.00 98.06 83 GLN A N 1
ATOM 666 C CA . GLN A 1 83 ? -3.027 3.370 -2.688 1.00 98.06 83 GLN A CA 1
ATOM 667 C C . GLN A 1 83 ? -2.843 4.141 -4.000 1.00 98.06 83 GLN A C 1
ATOM 669 O O . GLN A 1 83 ? -2.558 3.549 -5.041 1.00 98.06 83 GLN A O 1
ATOM 674 N N . ARG A 1 84 ? -2.960 5.474 -3.960 1.00 97.75 84 ARG A N 1
ATOM 675 C CA . ARG A 1 84 ? -2.758 6.314 -5.149 1.00 97.75 84 ARG A CA 1
ATOM 676 C C . ARG A 1 84 ? -1.324 6.242 -5.672 1.00 97.75 84 ARG A C 1
ATOM 678 O O . ARG A 1 84 ? -1.135 6.222 -6.886 1.00 97.75 84 ARG A O 1
ATOM 685 N N . ALA A 1 85 ? -0.327 6.207 -4.789 1.00 97.38 85 ALA A N 1
ATOM 686 C CA . ALA A 1 85 ? 1.076 6.080 -5.177 1.00 97.38 85 ALA A CA 1
ATOM 687 C C . ALA A 1 85 ? 1.345 4.754 -5.905 1.00 97.38 85 ALA A C 1
ATOM 689 O O . ALA A 1 85 ? 1.851 4.771 -7.024 1.00 97.38 85 ALA A O 1
ATOM 690 N N . VAL A 1 86 ? 0.893 3.631 -5.340 1.00 95.88 86 VAL A N 1
ATOM 691 C CA . VAL A 1 86 ? 1.025 2.295 -5.945 1.00 95.88 86 VAL A CA 1
ATOM 692 C C . VAL A 1 86 ? 0.358 2.234 -7.321 1.00 95.88 86 VAL A C 1
ATOM 694 O O . VAL A 1 86 ? 0.954 1.742 -8.278 1.00 95.88 86 VAL A O 1
ATOM 697 N N . MET A 1 87 ? -0.852 2.783 -7.462 1.00 91.75 87 MET A N 1
ATOM 698 C CA . MET A 1 87 ? -1.543 2.809 -8.756 1.00 91.75 87 MET A CA 1
ATOM 699 C C . MET A 1 87 ? -0.793 3.635 -9.811 1.00 91.75 87 MET A C 1
ATOM 701 O O . MET A 1 87 ? -0.742 3.238 -10.975 1.00 91.75 87 MET A O 1
ATOM 705 N N . ARG A 1 88 ? -0.185 4.765 -9.419 1.00 93.44 88 ARG A N 1
ATOM 706 C CA . ARG A 1 88 ? 0.655 5.572 -10.322 1.00 93.44 88 ARG A CA 1
ATOM 707 C C . ARG A 1 88 ? 1.928 4.833 -10.725 1.00 93.44 88 ARG A C 1
ATOM 709 O O . ARG A 1 88 ? 2.257 4.826 -11.907 1.00 93.44 88 ARG A O 1
ATOM 716 N N . LEU A 1 89 ? 2.595 4.168 -9.785 1.00 90.69 89 LEU A N 1
ATOM 717 C CA . LEU A 1 89 ? 3.810 3.398 -10.058 1.00 90.69 89 LEU A CA 1
ATOM 718 C C . LEU A 1 89 ? 3.592 2.295 -11.083 1.00 90.69 89 LEU A C 1
ATOM 720 O O . LEU A 1 89 ? 4.359 2.186 -12.029 1.00 90.69 89 LEU A O 1
ATOM 724 N N . TYR A 1 90 ? 2.516 1.520 -10.954 1.00 85.38 90 TYR A N 1
ATOM 725 C CA . TYR A 1 90 ? 2.214 0.459 -11.918 1.00 85.38 90 TYR A CA 1
ATOM 726 C C . TYR A 1 90 ? 2.037 0.977 -13.346 1.00 85.38 90 TYR A C 1
ATOM 728 O O . TYR A 1 90 ? 2.401 0.283 -14.298 1.00 85.38 90 TYR A O 1
ATOM 736 N N . LYS A 1 91 ? 1.482 2.187 -13.491 1.00 86.38 91 LYS A N 1
ATOM 737 C CA . LYS A 1 91 ? 1.365 2.866 -14.782 1.00 86.38 91 LYS A CA 1
ATOM 738 C C . LYS A 1 91 ? 2.734 3.338 -15.278 1.00 86.38 91 LYS A C 1
ATOM 740 O O . LYS A 1 91 ? 3.063 3.097 -16.432 1.00 86.38 91 LYS A O 1
ATOM 745 N N . ASN A 1 92 ? 3.528 3.966 -14.412 1.00 87.06 92 ASN A N 1
ATOM 746 C CA . ASN A 1 92 ? 4.824 4.546 -14.773 1.00 87.06 92 ASN A CA 1
ATOM 747 C C . ASN A 1 92 ? 5.891 3.486 -15.089 1.00 87.06 92 ASN A C 1
ATOM 749 O O . ASN A 1 92 ? 6.618 3.630 -16.063 1.00 87.06 92 ASN A O 1
ATOM 753 N N . CYS A 1 93 ? 5.951 2.399 -14.319 1.00 88.75 93 CYS A N 1
ATOM 754 C CA . CYS A 1 93 ? 6.885 1.295 -14.544 1.00 88.75 93 CYS A CA 1
ATOM 755 C C . CYS A 1 93 ? 6.508 0.419 -15.763 1.00 88.75 93 CYS A C 1
ATOM 757 O O . CYS A 1 93 ? 7.263 -0.480 -16.123 1.00 88.75 93 CYS A O 1
ATOM 759 N N . GLY A 1 94 ? 5.326 0.598 -16.373 1.00 83.56 94 GLY A N 1
ATOM 760 C CA . GLY A 1 94 ? 4.872 -0.237 -17.496 1.00 83.56 94 GLY A CA 1
ATOM 761 C C . GLY A 1 94 ? 4.609 -1.706 -17.128 1.00 83.56 94 GLY A C 1
ATOM 762 O O . GLY A 1 94 ? 4.639 -2.588 -17.989 1.00 83.56 94 GLY A O 1
ATOM 763 N N . CYS A 1 95 ? 4.344 -2.003 -15.851 1.00 80.38 95 CYS A N 1
ATOM 764 C CA . CYS A 1 95 ? 4.275 -3.387 -15.370 1.00 80.38 95 CYS A CA 1
ATOM 765 C C . CYS A 1 95 ? 3.120 -4.177 -15.977 1.00 80.38 95 CYS A C 1
ATOM 767 O O . CYS A 1 95 ? 3.244 -5.376 -16.200 1.00 80.38 95 CYS A O 1
ATOM 769 N N . TRP A 1 96 ? 2.009 -3.522 -16.305 1.00 68.12 96 TRP A N 1
ATOM 770 C CA . TRP A 1 96 ? 0.881 -4.189 -16.953 1.00 68.12 96 TRP A CA 1
ATOM 771 C C . TRP A 1 96 ? 1.272 -4.769 -18.321 1.00 68.12 96 TRP A C 1
ATOM 773 O O . TRP A 1 96 ? 0.942 -5.917 -18.616 1.00 68.12 96 TRP A O 1
ATOM 783 N N . ASP A 1 97 ? 2.071 -4.040 -19.102 1.00 69.31 97 ASP A N 1
ATOM 784 C CA . ASP A 1 97 ? 2.540 -4.491 -20.417 1.00 69.31 97 ASP A CA 1
ATOM 785 C C . ASP A 1 97 ? 3.643 -5.552 -20.324 1.00 69.31 97 ASP A C 1
ATOM 787 O O . ASP A 1 97 ? 3.792 -6.386 -21.224 1.00 69.31 97 ASP A O 1
ATOM 791 N N . ALA A 1 98 ? 4.441 -5.526 -19.253 1.00 61.81 98 ALA A N 1
ATOM 792 C CA . ALA A 1 98 ? 5.458 -6.539 -18.984 1.00 61.81 98 ALA A CA 1
ATOM 793 C C . ALA A 1 98 ? 4.816 -7.891 -18.624 1.00 61.81 98 ALA A C 1
ATOM 795 O O . ALA A 1 98 ? 5.139 -8.918 -19.223 1.00 61.81 98 ALA A O 1
ATOM 796 N N . TRP A 1 99 ? 3.840 -7.894 -17.714 1.00 57.94 99 TRP A N 1
ATOM 797 C CA . TRP A 1 99 ? 3.146 -9.111 -17.282 1.00 57.94 99 TRP A CA 1
ATOM 798 C C . TRP A 1 99 ? 2.226 -9.675 -18.370 1.00 57.94 99 TRP A C 1
ATOM 800 O O . TRP A 1 99 ? 2.203 -10.887 -18.585 1.00 57.94 99 TRP A O 1
ATOM 810 N N . ALA A 1 100 ? 1.543 -8.816 -19.136 1.00 61.09 100 ALA A N 1
ATOM 811 C CA . ALA A 1 100 ? 0.736 -9.238 -20.284 1.00 61.09 100 ALA A CA 1
ATOM 812 C C . ALA A 1 100 ? 1.564 -9.902 -21.401 1.00 61.09 100 ALA A C 1
ATOM 814 O O . ALA A 1 100 ? 1.004 -10.622 -22.226 1.00 61.09 100 ALA A O 1
ATOM 815 N N . ARG A 1 101 ? 2.884 -9.677 -21.455 1.00 60.34 101 ARG A N 1
ATOM 816 C CA . ARG A 1 101 ? 3.798 -10.392 -22.362 1.00 60.34 101 ARG A CA 1
ATOM 817 C C . ARG A 1 101 ? 4.243 -11.746 -21.812 1.00 60.34 101 ARG A C 1
ATOM 819 O O . ARG A 1 101 ? 4.414 -12.675 -22.596 1.00 60.34 101 ARG A O 1
ATOM 826 N N . ILE A 1 102 ? 4.400 -11.874 -20.496 1.00 57.59 102 ILE A N 1
ATOM 827 C CA . ILE A 1 102 ? 4.756 -13.139 -19.835 1.00 57.59 102 ILE A CA 1
ATOM 828 C C . ILE A 1 102 ? 3.568 -14.112 -19.866 1.00 57.59 102 ILE A C 1
ATOM 830 O O . ILE A 1 102 ? 3.730 -15.256 -20.277 1.00 57.59 102 ILE A O 1
ATOM 834 N N . GLY A 1 103 ? 2.360 -13.644 -19.537 1.00 51.06 103 GLY A N 1
ATOM 835 C CA . GLY A 1 103 ? 1.149 -14.475 -19.503 1.00 51.06 103 GLY A CA 1
ATOM 836 C C . GLY A 1 103 ? 0.640 -14.966 -20.865 1.00 51.06 103 GLY A C 1
ATOM 837 O O . GLY A 1 103 ? -0.233 -15.816 -20.897 1.00 51.06 103 GLY A O 1
ATOM 838 N N . ARG A 1 104 ? 1.171 -14.463 -21.991 1.00 51.88 104 ARG A N 1
ATOM 839 C CA . ARG A 1 104 ? 0.883 -14.997 -23.342 1.00 51.88 104 ARG A CA 1
ATOM 840 C C . ARG A 1 104 ? 1.778 -16.174 -23.742 1.00 51.88 104 ARG A C 1
ATOM 842 O O . ARG A 1 104 ? 1.592 -16.726 -24.821 1.00 51.88 104 ARG A O 1
ATOM 849 N N . LYS A 1 105 ? 2.797 -16.494 -22.939 1.00 50.44 105 LYS A N 1
ATOM 850 C CA . LYS A 1 105 ? 3.733 -17.605 -23.180 1.00 50.44 105 LYS A CA 1
ATOM 851 C C . LYS A 1 105 ? 3.441 -18.839 -22.315 1.00 50.44 105 LYS A C 1
ATOM 853 O O . LYS A 1 105 ? 4.168 -19.820 -22.438 1.00 50.44 105 LYS A O 1
ATOM 858 N N . ILE A 1 106 ? 2.437 -18.758 -21.442 1.00 46.84 106 ILE A N 1
ATOM 859 C CA . ILE A 1 106 ? 1.921 -19.842 -20.595 1.00 46.84 106 ILE A CA 1
ATOM 860 C C . ILE A 1 106 ? 0.571 -20.249 -21.175 1.00 46.84 106 ILE A C 1
ATOM 862 O O . ILE A 1 106 ? 0.339 -21.468 -21.300 1.00 46.84 106 ILE A O 1
#

Radius of gyration: 16.89 Å; chains: 1; bounding box: 35×30×60 Å